Protein AF-A0A382XQP8-F1 (afdb_monomer_lite)

Organism: NCBI:txid408172

Sequence (75 aa):
MIDKSARLVVSFFLASAGLWLLVAAALAYVVAAKSTDPTFLGSCEFLTYGKVKAAQTNAFVYGWASNAVFAVSIW

Foldseek 3Di:
DPPPVLVVLLVVLQVQLVVLVVVLVVLVVLLVVCVVPVPVPPPDPCNPSVNSVVVSVCSNVVRNVVSNVVSVVSD

Secondary structure (DSSP, 8-state):
---HHHHHHHHHHHHHHHHHHHHHHHHHHHHHHHHH-TTTTTT-GGG-HHHHHHHHHHIIIIIIIHHHHHHHHH-

pLDDT: mean 78.99, std 11.21, range [48.41, 91.75]

Structure (mmCIF, N/CA/C/O backbone):
data_AF-A0A382XQP8-F1
#
_entry.id   AF-A0A382XQP8-F1
#
loop_
_atom_site.group_PDB
_atom_site.id
_atom_site.type_symbol
_atom_site.label_atom_id
_atom_site.label_alt_id
_atom_site.label_comp_id
_atom_site.label_asym_id
_atom_site.label_entity_id
_atom_site.label_seq_id
_atom_site.pdbx_PDB_ins_code
_atom_site.Cartn_x
_atom_site.Cartn_y
_atom_site.Cartn_z
_atom_site.occupancy
_atom_site.B_iso_or_equiv
_atom_site.auth_seq_id
_atom_site.auth_comp_id
_atom_site.auth_asym_id
_atom_site.auth_atom_id
_atom_site.pdbx_PDB_model_num
ATOM 1 N N . MET A 1 1 ? 19.386 -8.302 -28.600 1.00 48.41 1 MET A N 1
ATOM 2 C CA . MET A 1 1 ? 19.254 -9.315 -27.534 1.00 48.41 1 MET A CA 1
ATOM 3 C C . MET A 1 1 ? 18.799 -8.560 -26.304 1.00 48.41 1 MET A C 1
ATOM 5 O O . MET A 1 1 ? 19.560 -7.734 -25.838 1.00 48.41 1 MET A O 1
ATOM 9 N N . ILE A 1 2 ? 17.545 -8.718 -25.874 1.00 55.34 2 ILE A N 1
ATOM 10 C CA . ILE A 1 2 ? 17.085 -8.085 -24.632 1.00 55.34 2 ILE A CA 1
ATOM 11 C C . ILE A 1 2 ? 17.872 -8.738 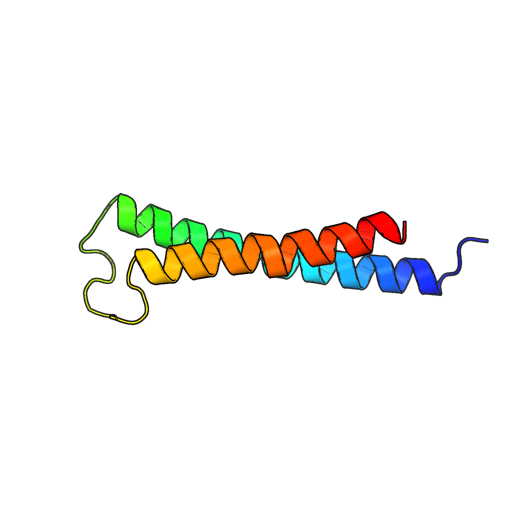-23.490 1.00 55.34 2 ILE A C 1
ATOM 13 O O . ILE A 1 2 ? 17.852 -9.964 -23.342 1.00 55.34 2 ILE A O 1
ATOM 17 N N . ASP A 1 3 ? 18.667 -7.948 -22.775 1.00 60.41 3 ASP A N 1
ATOM 18 C CA . ASP A 1 3 ? 19.542 -8.440 -21.720 1.00 60.41 3 ASP A CA 1
ATOM 19 C C . ASP A 1 3 ? 18.732 -9.236 -20.693 1.00 60.41 3 ASP A C 1
ATOM 21 O O . ASP A 1 3 ? 17.773 -8.741 -20.096 1.00 60.41 3 ASP A O 1
ATOM 25 N N . LYS A 1 4 ? 19.129 -10.493 -20.468 1.00 63.53 4 LYS A N 1
ATOM 26 C CA . LYS A 1 4 ? 18.543 -11.390 -19.454 1.00 63.53 4 LYS A CA 1
ATOM 27 C C . LYS A 1 4 ? 18.424 -10.694 -18.087 1.00 63.53 4 LYS A C 1
ATOM 29 O O . LYS A 1 4 ? 17.477 -10.946 -17.345 1.00 63.53 4 LYS A O 1
ATOM 34 N N . SER A 1 5 ? 19.359 -9.786 -17.808 1.00 68.19 5 SER A N 1
ATOM 35 C CA . SER A 1 5 ? 19.437 -8.940 -16.618 1.00 68.19 5 SER A CA 1
ATOM 36 C C . SER A 1 5 ? 18.266 -7.956 -16.493 1.00 68.19 5 SER A C 1
ATOM 38 O O . SER A 1 5 ? 17.693 -7.845 -15.412 1.00 68.19 5 SER A O 1
ATOM 40 N N . ALA A 1 6 ? 17.842 -7.300 -17.581 1.00 70.38 6 ALA A N 1
ATOM 41 C CA . ALA A 1 6 ? 16.734 -6.338 -17.556 1.00 70.38 6 ALA A CA 1
ATOM 42 C C . ALA A 1 6 ? 15.399 -7.027 -17.234 1.00 70.38 6 ALA A C 1
ATOM 44 O O . ALA A 1 6 ? 14.616 -6.546 -16.417 1.00 70.38 6 ALA A O 1
ATOM 45 N N . ARG A 1 7 ? 15.176 -8.227 -17.785 1.00 74.81 7 ARG A N 1
ATOM 46 C CA . ARG A 1 7 ? 13.966 -9.021 -17.517 1.00 74.81 7 ARG A CA 1
ATOM 47 C C . ARG A 1 7 ? 13.854 -9.458 -16.053 1.00 74.81 7 ARG A C 1
ATOM 49 O O . ARG A 1 7 ? 12.747 -9.550 -15.524 1.00 74.81 7 ARG A O 1
ATOM 56 N N . LEU A 1 8 ? 14.988 -9.727 -15.409 1.00 78.56 8 LEU A N 1
ATOM 57 C CA . LEU A 1 8 ? 15.054 -10.122 -14.001 1.00 78.56 8 LEU A CA 1
ATOM 58 C C . LEU A 1 8 ? 14.728 -8.930 -13.088 1.00 78.56 8 LEU A C 1
ATOM 60 O O . LEU A 1 8 ? 13.912 -9.066 -12.177 1.00 78.56 8 LEU A O 1
ATOM 64 N N . VAL A 1 9 ? 15.265 -7.746 -13.403 1.00 81.88 9 VAL A N 1
ATOM 65 C CA . VAL A 1 9 ? 14.949 -6.490 -12.700 1.00 81.88 9 VAL A CA 1
ATOM 66 C C . VAL A 1 9 ? 13.465 -6.133 -12.835 1.00 81.88 9 VAL A C 1
ATOM 68 O O . VAL A 1 9 ? 12.804 -5.913 -11.822 1.00 81.88 9 VAL A O 1
ATOM 71 N N . VAL A 1 10 ? 12.905 -6.157 -14.051 1.00 82.88 10 VAL A N 1
ATOM 72 C CA . VAL A 1 10 ? 11.474 -5.872 -14.282 1.00 82.88 10 VAL A CA 1
ATOM 73 C C . VA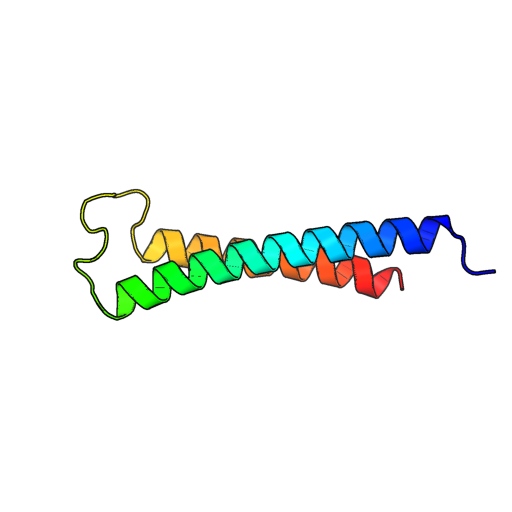L A 1 10 ? 10.583 -6.851 -13.514 1.00 82.88 10 VAL A C 1
ATOM 75 O O . VAL A 1 10 ? 9.617 -6.438 -12.877 1.00 82.88 10 VAL A O 1
ATOM 78 N N . SER A 1 11 ? 10.929 -8.142 -13.512 1.00 81.75 11 SER A N 1
ATOM 79 C CA . SER A 1 11 ? 10.154 -9.171 -12.803 1.00 81.75 11 SER A CA 1
ATOM 80 C C . SER A 1 11 ? 10.193 -8.985 -11.281 1.00 81.75 11 SER A C 1
ATOM 82 O O . SER A 1 11 ? 9.180 -9.197 -10.619 1.00 81.75 11 SER A O 1
ATOM 84 N N . PHE A 1 12 ? 11.326 -8.544 -10.721 1.00 85.25 12 PHE A N 1
ATOM 85 C CA . PHE A 1 12 ? 11.444 -8.219 -9.297 1.00 85.25 12 PHE A CA 1
ATOM 86 C C . PHE A 1 12 ? 10.578 -7.011 -8.911 1.00 85.25 12 PHE A C 1
ATOM 88 O O . PHE A 1 12 ? 9.814 -7.085 -7.946 1.00 85.25 12 PHE A O 1
ATOM 95 N N . PHE A 1 13 ? 10.640 -5.922 -9.687 1.00 84.25 13 PHE A N 1
ATOM 96 C CA . PHE A 1 13 ? 9.804 -4.739 -9.450 1.00 84.25 13 PHE A CA 1
ATOM 97 C C . PHE A 1 13 ? 8.314 -5.048 -9.603 1.00 84.25 13 PHE A C 1
ATOM 99 O O . PHE A 1 13 ? 7.513 -4.591 -8.789 1.00 84.25 13 PHE A O 1
ATOM 106 N N . LEU A 1 14 ? 7.940 -5.873 -10.584 1.00 84.44 14 LEU A N 1
ATOM 107 C CA . LEU A 1 14 ? 6.551 -6.273 -10.797 1.00 84.44 14 LEU A CA 1
ATOM 108 C C . LEU A 1 14 ? 6.030 -7.180 -9.669 1.00 84.44 14 LEU A C 1
ATOM 110 O O . LEU A 1 14 ? 4.907 -6.989 -9.204 1.00 84.44 14 LEU A O 1
ATOM 114 N N . ALA A 1 15 ? 6.843 -8.122 -9.180 1.00 87.88 15 ALA A N 1
ATOM 115 C CA . ALA A 1 15 ? 6.493 -8.953 -8.026 1.00 87.88 15 ALA A CA 1
ATOM 116 C C . ALA A 1 15 ? 6.347 -8.116 -6.743 1.00 87.88 15 ALA A C 1
ATOM 118 O O . ALA A 1 15 ? 5.385 -8.293 -5.993 1.00 87.88 15 ALA A O 1
ATOM 119 N N . SER A 1 16 ? 7.259 -7.165 -6.519 1.00 88.12 16 SER A N 1
ATOM 120 C CA . SER A 1 16 ? 7.189 -6.216 -5.402 1.00 88.12 16 SER A CA 1
ATOM 121 C C . SER A 1 16 ? 5.945 -5.325 -5.491 1.00 88.12 16 SER A C 1
ATOM 123 O O . SER A 1 16 ? 5.217 -5.183 -4.508 1.00 88.12 16 SER A O 1
ATOM 125 N N . ALA A 1 17 ? 5.630 -4.796 -6.679 1.00 87.25 17 ALA A N 1
ATOM 126 C CA . ALA A 1 17 ? 4.396 -4.053 -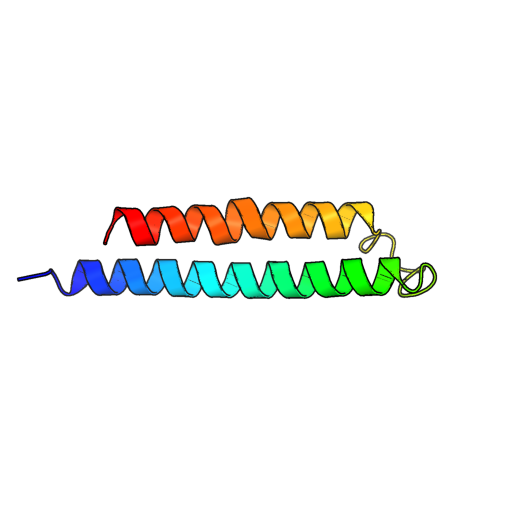6.916 1.00 87.25 17 ALA A CA 1
ATOM 127 C C . ALA A 1 17 ? 3.170 -4.916 -6.577 1.00 87.25 17 ALA A C 1
ATOM 129 O O . ALA A 1 17 ? 2.298 -4.474 -5.831 1.00 87.25 17 ALA A O 1
ATOM 130 N N . GLY A 1 18 ? 3.127 -6.167 -7.046 1.00 88.69 18 GLY A N 1
ATOM 131 C CA . GLY A 1 18 ? 2.060 -7.116 -6.722 1.00 88.69 18 GLY A CA 1
ATOM 132 C C . GLY A 1 18 ? 1.893 -7.355 -5.217 1.00 88.69 18 GLY A C 1
ATOM 133 O O . GLY A 1 18 ? 0.771 -7.318 -4.716 1.00 88.69 18 GLY A O 1
ATOM 134 N N . LEU A 1 19 ? 2.991 -7.523 -4.473 1.00 91.75 19 LEU A N 1
ATOM 135 C CA . LEU A 1 19 ? 2.952 -7.656 -3.011 1.00 91.75 19 LEU A CA 1
ATOM 136 C C . LEU A 1 19 ? 2.352 -6.417 -2.338 1.00 91.75 19 LEU A C 1
ATOM 138 O O . LEU A 1 19 ? 1.461 -6.545 -1.497 1.00 91.75 19 LEU A O 1
ATOM 142 N N . TRP A 1 20 ? 2.781 -5.218 -2.734 1.00 88.19 20 TRP A N 1
ATOM 143 C CA . TRP A 1 20 ? 2.220 -3.972 -2.205 1.00 88.19 20 TRP A CA 1
ATOM 144 C C . TRP A 1 20 ? 0.746 -3.778 -2.576 1.00 88.19 20 TRP A C 1
ATOM 146 O O . TRP A 1 20 ? -0.020 -3.255 -1.763 1.00 88.19 20 TRP A O 1
ATOM 156 N N . LEU A 1 21 ? 0.322 -4.252 -3.751 1.00 89.62 21 LEU A N 1
ATOM 157 C CA . LEU A 1 21 ? -1.085 -4.262 -4.153 1.00 89.62 21 LEU A CA 1
ATOM 158 C C . LEU A 1 21 ? -1.916 -5.165 -3.235 1.00 89.62 21 LEU A C 1
ATOM 160 O O . LEU A 1 21 ? -2.987 -4.755 -2.792 1.00 89.62 21 LEU A O 1
ATOM 164 N N . LEU A 1 22 ? -1.418 -6.362 -2.908 1.00 91.69 22 LEU A N 1
ATOM 165 C CA . LEU A 1 22 ? -2.091 -7.278 -1.982 1.00 91.69 22 LEU A CA 1
ATOM 166 C C . LEU A 1 22 ? -2.209 -6.673 -0.579 1.00 91.69 22 LEU A C 1
ATOM 168 O O . LEU A 1 22 ? -3.270 -6.761 0.037 1.00 91.69 22 LEU A O 1
ATOM 172 N N . VAL A 1 23 ? -1.156 -6.007 -0.094 1.00 90.50 23 VAL A N 1
ATOM 173 C CA . VAL A 1 23 ? -1.180 -5.295 1.194 1.00 90.50 23 VAL A CA 1
ATOM 174 C C . VAL A 1 23 ? -2.216 -4.167 1.175 1.00 90.50 23 VAL A C 1
ATOM 176 O O . VAL A 1 23 ? -3.036 -4.070 2.090 1.00 90.50 23 VAL A O 1
ATOM 179 N N . ALA A 1 24 ? -2.236 -3.344 0.123 1.00 89.69 24 ALA A N 1
ATOM 180 C CA . ALA A 1 24 ? -3.223 -2.277 -0.034 1.00 89.69 24 ALA A CA 1
ATOM 181 C C . ALA A 1 24 ? -4.660 -2.822 -0.128 1.00 89.69 24 ALA A C 1
ATOM 183 O O . ALA A 1 24 ? -5.564 -2.254 0.483 1.00 89.69 24 ALA A O 1
ATOM 184 N N . ALA A 1 25 ? -4.872 -3.937 -0.833 1.00 89.69 25 ALA A N 1
ATOM 185 C CA . ALA A 1 25 ? -6.171 -4.598 -0.945 1.00 89.69 25 ALA A CA 1
ATOM 186 C C . ALA A 1 25 ? -6.648 -5.173 0.399 1.00 89.69 25 ALA A C 1
ATOM 188 O O . ALA A 1 25 ? -7.810 -4.997 0.763 1.00 89.69 25 ALA A O 1
ATOM 189 N N . ALA A 1 26 ? -5.754 -5.793 1.175 1.00 88.81 26 ALA A N 1
ATOM 190 C CA . ALA A 1 26 ? -6.071 -6.281 2.516 1.00 88.81 26 ALA A CA 1
ATOM 191 C C . ALA A 1 26 ? -6.461 -5.127 3.456 1.00 88.81 26 ALA A C 1
ATOM 193 O O . ALA A 1 26 ? -7.473 -5.207 4.153 1.00 88.81 26 ALA A O 1
ATOM 194 N N . LEU A 1 27 ? -5.713 -4.018 3.430 1.00 86.12 27 LEU A N 1
ATOM 195 C CA . LEU A 1 27 ? -6.058 -2.810 4.185 1.00 86.12 27 LEU A CA 1
ATOM 196 C C . LEU A 1 27 ? -7.402 -2.220 3.724 1.00 86.12 27 LEU A C 1
ATOM 198 O O . LEU A 1 27 ? -8.213 -1.833 4.562 1.00 86.12 27 LEU A O 1
ATOM 202 N N . ALA A 1 28 ? -7.673 -2.194 2.416 1.00 85.81 28 ALA A N 1
ATOM 203 C CA . ALA A 1 28 ? -8.943 -1.719 1.864 1.00 85.81 28 ALA A CA 1
ATOM 204 C C . ALA A 1 28 ? -10.125 -2.584 2.320 1.00 85.81 28 ALA A C 1
ATOM 206 O O . ALA A 1 28 ? -11.178 -2.049 2.662 1.00 85.81 28 ALA A O 1
ATOM 207 N N . TYR A 1 29 ? -9.938 -3.903 2.400 1.00 85.50 29 TYR A N 1
ATOM 208 C CA . TYR A 1 29 ? -10.940 -4.816 2.944 1.00 85.50 29 TYR A CA 1
ATOM 209 C C . TYR A 1 29 ? -11.248 -4.508 4.416 1.00 85.50 29 TYR A C 1
ATOM 211 O O . TYR A 1 29 ? -12.413 -4.433 4.801 1.00 85.50 29 TYR A O 1
ATOM 219 N N . VAL A 1 30 ? -10.222 -4.243 5.232 1.00 82.62 30 VAL A N 1
ATOM 220 C CA . VAL A 1 30 ? -10.402 -3.843 6.641 1.00 82.62 30 VAL A CA 1
ATOM 221 C C . VAL A 1 30 ? -11.152 -2.509 6.756 1.00 82.62 30 VAL A C 1
ATOM 223 O O . VAL A 1 30 ? -12.023 -2.365 7.614 1.00 82.62 30 VAL A O 1
ATOM 226 N N . VAL A 1 31 ? -10.846 -1.539 5.889 1.00 82.88 31 VAL A N 1
ATOM 227 C CA . VAL A 1 31 ? -11.559 -0.250 5.815 1.00 82.88 31 VAL A CA 1
ATOM 228 C C . VAL A 1 31 ? -13.027 -0.461 5.438 1.00 82.88 31 VAL A C 1
ATOM 230 O O . VAL A 1 31 ? -13.902 0.108 6.089 1.00 82.88 31 VAL A O 1
ATOM 233 N N . ALA A 1 32 ? -13.307 -1.299 4.437 1.00 83.19 32 ALA A N 1
ATOM 234 C CA . ALA A 1 32 ? -14.665 -1.613 4.001 1.00 83.19 32 ALA A CA 1
ATOM 235 C C . ALA A 1 32 ? -15.472 -2.307 5.110 1.00 83.19 32 ALA A C 1
ATOM 237 O O . ALA A 1 32 ? -16.569 -1.859 5.430 1.00 83.19 32 ALA A O 1
ATOM 238 N N . ALA A 1 33 ? -14.892 -3.316 5.769 1.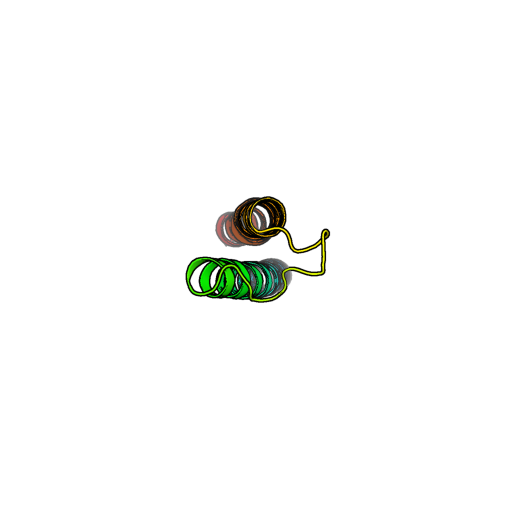00 80.75 33 ALA A N 1
ATOM 239 C CA . ALA A 1 33 ? -15.518 -4.010 6.895 1.00 80.75 33 ALA A CA 1
ATOM 240 C C . ALA A 1 33 ? -15.877 -3.046 8.042 1.00 80.75 33 ALA A C 1
ATOM 242 O O . ALA A 1 33 ? -16.977 -3.112 8.586 1.00 80.75 33 ALA A O 1
ATOM 243 N N . LYS A 1 34 ? -14.993 -2.088 8.358 1.00 72.75 34 LYS A N 1
ATOM 244 C CA . LYS A 1 34 ? -15.262 -1.034 9.355 1.00 72.75 34 LYS A CA 1
ATOM 245 C C . LYS A 1 34 ? -16.315 -0.016 8.918 1.00 72.75 34 LYS A C 1
ATOM 247 O O . LYS A 1 34 ? -16.946 0.597 9.773 1.00 72.75 34 LYS A O 1
ATOM 252 N N . SER A 1 35 ? -16.484 0.200 7.614 1.00 72.62 35 SER A N 1
ATOM 253 C CA . SER A 1 35 ? -17.530 1.082 7.092 1.00 72.62 35 SER A CA 1
ATOM 254 C C . SER A 1 35 ? -18.918 0.445 7.176 1.00 72.62 35 SER A C 1
ATOM 256 O O . SER A 1 35 ? -19.901 1.179 7.228 1.00 72.62 35 SER A O 1
ATOM 258 N N . THR A 1 36 ? -18.999 -0.889 7.159 1.00 79.75 36 THR A N 1
ATOM 259 C CA . THR A 1 36 ? -20.254 -1.638 7.309 1.00 79.75 36 THR A CA 1
ATOM 260 C C . THR A 1 36 ? -20.622 -1.836 8.779 1.00 79.75 36 THR A C 1
ATOM 262 O O . THR A 1 36 ? -21.779 -1.628 9.128 1.00 79.75 36 THR A O 1
ATOM 265 N N . ASP A 1 37 ? -19.648 -2.147 9.641 1.00 71.25 37 ASP A N 1
ATOM 266 C CA . ASP A 1 37 ? -19.849 -2.282 11.088 1.00 71.25 37 ASP A CA 1
ATOM 267 C C . ASP A 1 37 ? -18.843 -1.419 11.876 1.00 71.25 37 ASP A C 1
ATOM 269 O O . ASP A 1 37 ? -17.682 -1.809 12.055 1.00 71.25 37 ASP A O 1
ATOM 273 N N . PRO A 1 38 ? -19.257 -0.249 12.403 1.00 64.12 38 PRO A N 1
ATOM 274 C CA . PRO A 1 38 ? -18.365 0.649 13.142 1.00 64.12 38 PRO A CA 1
ATOM 275 C C . PRO A 1 38 ? -17.894 0.076 14.492 1.00 64.12 38 PRO A C 1
ATOM 277 O O . PRO A 1 38 ? -16.930 0.579 15.071 1.00 64.12 38 PRO A O 1
ATOM 280 N N . THR A 1 39 ? -18.531 -0.988 14.990 1.00 66.75 39 THR A N 1
ATOM 281 C CA . THR A 1 39 ? -18.142 -1.728 16.205 1.00 66.75 39 THR A CA 1
ATOM 282 C C . THR A 1 39 ? -17.090 -2.813 15.936 1.00 66.75 39 THR A C 1
ATOM 284 O O . THR A 1 39 ? -16.431 -3.278 16.872 1.00 66.75 39 THR A O 1
ATOM 287 N N . PHE A 1 40 ? -16.865 -3.193 14.671 1.00 58.91 40 PHE A N 1
ATOM 288 C CA . PHE A 1 40 ? -15.881 -4.203 14.285 1.00 58.91 40 PHE A CA 1
ATOM 289 C C . PHE A 1 40 ? -14.457 -3.662 14.535 1.00 58.91 40 PHE A C 1
ATOM 291 O O . PHE A 1 40 ? -14.031 -2.664 13.942 1.00 58.91 40 PHE A O 1
ATOM 298 N N . LEU A 1 41 ? -13.702 -4.295 15.448 1.00 55.84 41 LEU A N 1
ATOM 299 C CA . LEU A 1 41 ? -12.370 -3.856 15.919 1.00 55.84 41 LEU A CA 1
ATOM 300 C C . LEU A 1 41 ? -12.359 -2.483 16.634 1.00 55.84 41 LEU A C 1
ATOM 302 O O . LEU A 1 41 ? -11.426 -1.698 16.440 1.00 55.84 41 LEU A O 1
ATOM 306 N N . GLY A 1 42 ? -13.384 -2.166 17.435 1.00 55.34 42 GLY A N 1
ATOM 307 C CA . GLY A 1 42 ? -13.462 -0.918 18.217 1.00 55.34 42 GLY A CA 1
ATOM 308 C C . GLY A 1 42 ? -12.440 -0.784 19.361 1.00 55.34 42 GLY A C 1
ATOM 309 O O . GLY A 1 42 ? -12.182 0.324 19.816 1.00 55.34 42 GLY A O 1
ATOM 310 N N . SER A 1 43 ? -11.815 -1.883 19.802 1.00 58.91 43 SER A N 1
ATOM 311 C CA . SER A 1 43 ? -10.894 -1.899 20.958 1.00 58.91 43 SER A CA 1
ATOM 312 C C . SER A 1 43 ? -9.409 -1.709 20.615 1.00 58.91 43 SER A C 1
ATOM 314 O O . SER A 1 43 ? -8.583 -1.651 21.521 1.00 58.91 43 SER A O 1
ATOM 316 N N . CYS A 1 44 ? -9.038 -1.613 19.333 1.00 57.84 44 CYS A N 1
ATOM 317 C CA . CYS A 1 44 ? -7.648 -1.404 18.914 1.00 57.84 44 CYS A CA 1
ATOM 318 C C . CYS A 1 44 ? -7.463 -0.006 18.317 1.00 57.84 44 CYS A C 1
ATOM 320 O O . CYS A 1 44 ? -7.718 0.214 17.134 1.00 57.84 44 CYS A O 1
ATOM 322 N N . GLU A 1 45 ? -6.939 0.920 19.120 1.00 59.22 45 GLU A N 1
ATOM 323 C CA . GLU A 1 45 ? -6.661 2.317 18.745 1.00 59.22 45 GLU A CA 1
ATOM 324 C C . GLU A 1 45 ? -5.746 2.436 17.504 1.00 59.22 45 GLU A C 1
ATOM 326 O O . GLU A 1 45 ? -5.887 3.340 16.672 1.00 59.22 45 GLU A O 1
ATOM 331 N N . PHE A 1 46 ? -4.862 1.450 17.307 1.00 59.09 46 PHE A N 1
ATOM 332 C CA . PHE A 1 46 ? -3.981 1.335 16.139 1.00 59.09 46 PHE A CA 1
ATOM 333 C C . PHE A 1 46 ? -4.721 1.062 14.816 1.00 59.09 46 PHE A C 1
ATOM 335 O O . PHE A 1 46 ? -4.235 1.465 13.760 1.00 59.09 46 PHE A O 1
ATOM 342 N N . LEU A 1 47 ? -5.901 0.431 14.861 1.00 62.09 47 LEU A N 1
ATOM 343 C CA . LEU A 1 47 ? -6.733 0.105 13.694 1.00 62.09 47 LEU A CA 1
ATOM 344 C C . LEU A 1 47 ? -7.893 1.095 13.497 1.00 62.09 47 LEU A C 1
ATOM 346 O O . LEU A 1 47 ? -8.903 0.776 12.870 1.00 62.09 47 LEU A O 1
ATOM 350 N N . THR A 1 48 ? -7.770 2.321 14.002 1.00 71.81 48 THR A N 1
ATOM 351 C CA . THR A 1 48 ? -8.768 3.366 13.745 1.00 71.81 48 THR A CA 1
ATOM 352 C C . THR A 1 48 ? -8.957 3.574 12.238 1.00 71.81 48 THR A C 1
ATOM 354 O O . THR A 1 48 ? -7.978 3.646 11.492 1.00 71.81 48 THR A O 1
ATOM 357 N N . TYR A 1 49 ? -10.212 3.705 11.788 1.00 70.88 49 TYR A N 1
ATOM 358 C CA . TYR A 1 49 ? -10.591 3.812 10.370 1.00 70.88 49 TYR A CA 1
ATOM 359 C C . TYR A 1 49 ? -9.721 4.809 9.586 1.00 70.88 49 TYR A C 1
ATOM 361 O O . TYR A 1 49 ? -9.212 4.483 8.517 1.00 70.88 49 TYR A O 1
ATOM 369 N N . GLY A 1 50 ? -9.462 5.992 10.156 1.00 75.88 50 GLY A N 1
ATOM 370 C CA . GLY A 1 50 ? -8.613 7.011 9.531 1.00 75.88 50 GLY A CA 1
ATOM 371 C C . GLY A 1 50 ? -7.162 6.568 9.308 1.00 75.88 50 GLY A C 1
ATOM 372 O O . GLY A 1 50 ? -6.597 6.843 8.252 1.00 75.88 50 GLY A O 1
ATOM 373 N N . LYS A 1 51 ? -6.566 5.832 10.258 1.00 80.94 51 LYS A N 1
ATOM 374 C CA . LYS A 1 51 ? -5.175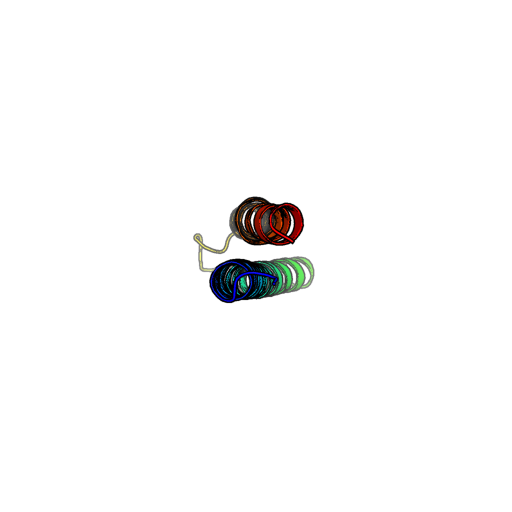 5.354 10.162 1.00 80.94 51 LYS A CA 1
ATOM 375 C C . LYS A 1 51 ? -5.051 4.217 9.155 1.00 80.94 51 LYS A C 1
ATOM 377 O O . LYS A 1 51 ? -4.133 4.234 8.342 1.00 80.94 51 LYS A O 1
ATOM 382 N N . VAL A 1 52 ? -5.998 3.276 9.162 1.00 83.50 52 VAL A N 1
ATOM 383 C CA . VAL A 1 52 ? -6.028 2.166 8.195 1.00 83.50 52 VAL A CA 1
ATOM 384 C C . VAL A 1 52 ? -6.261 2.697 6.780 1.00 83.50 52 VAL A C 1
ATOM 386 O O . VAL A 1 52 ? -5.566 2.282 5.858 1.00 83.50 52 VAL A O 1
ATOM 389 N N . LYS A 1 53 ? -7.161 3.673 6.605 1.00 82.38 53 LYS A N 1
ATOM 3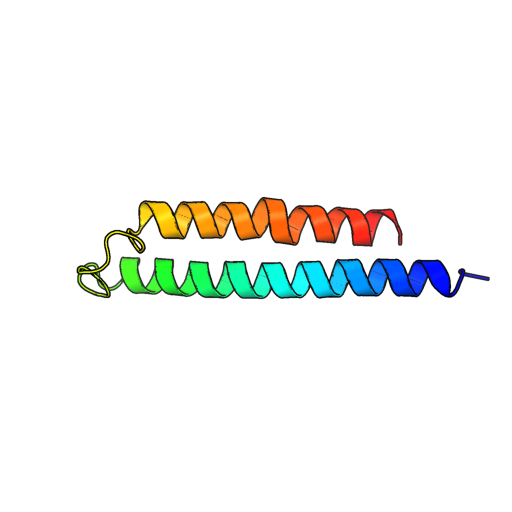90 C CA . LYS A 1 53 ? -7.395 4.330 5.312 1.00 82.38 53 LYS A CA 1
ATOM 391 C C . LYS A 1 53 ? -6.152 5.069 4.808 1.00 82.38 53 LYS A C 1
ATOM 393 O O . LYS A 1 53 ? -5.787 4.925 3.648 1.00 82.38 53 LYS A O 1
ATOM 398 N N . ALA A 1 54 ? -5.471 5.824 5.671 1.00 86.06 54 ALA A N 1
ATOM 399 C CA . ALA A 1 54 ? -4.221 6.490 5.303 1.00 86.06 54 ALA A CA 1
ATOM 400 C C . ALA A 1 54 ? -3.116 5.479 4.944 1.00 86.06 54 ALA A C 1
ATOM 402 O O . ALA A 1 54 ? -2.431 5.648 3.937 1.00 86.06 54 ALA A O 1
ATOM 403 N N . ALA A 1 55 ? -2.980 4.398 5.719 1.00 87.56 55 ALA A N 1
ATOM 404 C CA . ALA A 1 55 ? -2.034 3.321 5.437 1.00 87.56 55 ALA A CA 1
ATOM 405 C C . ALA A 1 55 ? -2.347 2.610 4.110 1.00 87.56 55 ALA A C 1
ATOM 407 O O . ALA A 1 55 ? -1.429 2.337 3.342 1.00 87.56 55 ALA A O 1
ATOM 408 N N . GLN A 1 56 ? -3.626 2.369 3.807 1.00 90.19 56 GLN A N 1
ATOM 409 C CA . GLN A 1 56 ? -4.086 1.798 2.540 1.00 90.19 56 GLN A CA 1
ATOM 410 C C . GLN A 1 56 ? -3.696 2.677 1.351 1.00 90.19 56 GLN A C 1
ATOM 412 O O . GLN A 1 56 ? -3.105 2.178 0.392 1.00 90.19 56 GLN A O 1
ATOM 417 N N . THR A 1 57 ? -3.986 3.979 1.417 1.00 88.69 57 THR A N 1
ATOM 418 C CA . THR A 1 57 ? -3.632 4.923 0.349 1.00 88.69 57 THR A CA 1
ATOM 419 C C . THR A 1 57 ? -2.118 5.034 0.184 1.00 88.69 57 THR A C 1
ATOM 421 O O . THR A 1 57 ? -1.629 4.996 -0.943 1.00 88.69 57 THR A O 1
ATOM 424 N N . ASN A 1 58 ? -1.354 5.097 1.279 1.00 91.56 58 ASN A N 1
ATOM 425 C CA . ASN A 1 58 ? 0.106 5.150 1.203 1.00 91.56 58 ASN A CA 1
ATOM 426 C C . ASN A 1 58 ? 0.703 3.861 0.624 1.00 91.56 58 ASN A C 1
ATOM 428 O O . ASN A 1 58 ? 1.581 3.937 -0.231 1.00 91.56 58 ASN A O 1
ATOM 432 N N . ALA A 1 59 ? 0.219 2.689 1.039 1.00 89.62 59 ALA A N 1
ATOM 433 C CA . ALA A 1 59 ? 0.656 1.406 0.486 1.00 89.62 59 ALA A CA 1
ATOM 434 C C . ALA A 1 59 ? 0.324 1.291 -1.012 1.00 89.62 59 ALA A C 1
ATOM 436 O O . ALA A 1 59 ? 1.135 0.793 -1.792 1.00 89.62 59 ALA A O 1
ATOM 437 N N . PHE A 1 60 ? -0.836 1.802 -1.430 1.00 87.38 60 PHE A N 1
ATOM 438 C CA . PHE A 1 60 ? -1.251 1.799 -2.830 1.00 87.38 60 PHE A CA 1
ATOM 439 C C . PHE A 1 60 ? -0.404 2.744 -3.696 1.00 87.38 60 PHE A C 1
ATOM 441 O O . PHE A 1 60 ? 0.116 2.339 -4.733 1.00 87.38 60 PHE A O 1
ATOM 448 N N . VAL A 1 61 ? -0.230 3.996 -3.271 1.00 87.88 61 VAL A N 1
ATOM 449 C CA . VAL A 1 61 ? 0.489 5.007 -4.058 1.00 87.88 61 VAL A CA 1
ATOM 450 C C . VAL A 1 61 ? 1.996 4.781 -3.981 1.00 87.88 61 VAL A C 1
ATOM 452 O O . VAL A 1 61 ? 2.652 4.592 -5.001 1.00 87.88 61 VAL A O 1
ATOM 455 N N . TYR A 1 62 ? 2.561 4.755 -2.776 1.00 86.75 62 TYR A N 1
ATOM 456 C CA . TYR A 1 62 ? 4.011 4.673 -2.620 1.00 86.75 62 TYR A CA 1
ATOM 457 C C . TYR A 1 62 ? 4.543 3.257 -2.831 1.00 86.75 62 TYR A C 1
ATOM 459 O O . TYR A 1 62 ? 5.626 3.107 -3.393 1.00 86.75 62 TYR A O 1
ATOM 467 N N . GLY A 1 63 ? 3.791 2.234 -2.420 1.00 86.94 63 GLY A N 1
ATOM 468 C CA . GLY A 1 63 ? 4.189 0.837 -2.564 1.00 86.94 63 GLY A CA 1
ATOM 469 C C . GLY A 1 63 ? 3.922 0.290 -3.962 1.00 86.94 63 GLY A C 1
ATOM 470 O O . GLY A 1 63 ? 4.850 -0.119 -4.657 1.00 86.94 63 GLY A O 1
ATOM 471 N N . TRP A 1 64 ? 2.663 0.276 -4.400 1.00 90.00 64 TRP A N 1
ATOM 472 C CA . TRP A 1 64 ? 2.319 -0.292 -5.706 1.00 90.00 64 TRP A CA 1
ATOM 473 C C . TRP A 1 64 ? 2.657 0.653 -6.865 1.00 90.00 64 TRP A C 1
ATOM 475 O O . TRP A 1 64 ? 3.425 0.259 -7.742 1.00 90.00 64 TRP A O 1
ATOM 485 N N . ALA A 1 65 ? 2.138 1.888 -6.878 1.00 87.81 65 ALA A N 1
ATOM 486 C CA . ALA A 1 65 ? 2.238 2.747 -8.063 1.00 87.81 65 ALA A CA 1
ATOM 487 C C . ALA A 1 65 ? 3.692 3.120 -8.397 1.00 87.81 65 ALA A C 1
ATOM 489 O O . ALA A 1 65 ? 4.084 3.031 -9.559 1.00 87.81 65 ALA A O 1
ATOM 490 N N . SER A 1 66 ? 4.521 3.442 -7.397 1.00 85.81 66 SER A N 1
ATOM 491 C CA . SER A 1 66 ? 5.950 3.715 -7.622 1.00 85.81 66 SER A CA 1
ATOM 492 C C . SER A 1 66 ? 6.669 2.515 -8.249 1.00 85.81 66 SER A C 1
ATOM 494 O O . SER A 1 66 ? 7.352 2.661 -9.261 1.00 85.81 66 SER A O 1
ATOM 496 N N . ASN A 1 67 ? 6.485 1.313 -7.688 1.00 84.81 67 ASN A N 1
ATOM 497 C CA . ASN A 1 67 ? 7.130 0.094 -8.190 1.00 84.81 67 ASN A CA 1
ATOM 498 C C . ASN A 1 67 ? 6.617 -0.300 -9.584 1.00 84.81 67 ASN A C 1
ATOM 500 O O . ASN A 1 67 ? 7.400 -0.757 -10.417 1.00 84.81 67 ASN A O 1
ATOM 504 N N . ALA A 1 68 ? 5.328 -0.083 -9.858 1.00 85.25 68 ALA A N 1
ATOM 505 C CA . ALA A 1 68 ? 4.738 -0.311 -11.172 1.00 85.25 68 ALA A CA 1
ATOM 506 C C . ALA A 1 68 ? 5.307 0.653 -12.227 1.00 85.25 68 ALA A C 1
ATOM 508 O O . ALA A 1 68 ? 5.665 0.211 -13.317 1.00 85.25 68 ALA A O 1
ATOM 509 N N . VAL A 1 69 ? 5.459 1.943 -11.902 1.00 87.00 69 VAL A N 1
ATOM 510 C CA . VAL A 1 69 ? 6.059 2.939 -12.809 1.00 87.00 69 VAL A CA 1
ATOM 511 C C . VAL A 1 69 ? 7.502 2.571 -13.154 1.00 87.00 69 VAL A C 1
ATOM 513 O O . VAL A 1 69 ? 7.864 2.623 -14.328 1.00 87.00 69 VAL A O 1
ATOM 516 N N . PHE A 1 70 ? 8.313 2.139 -12.182 1.00 83.69 70 PHE A N 1
ATOM 517 C CA . PHE A 1 70 ? 9.672 1.660 -12.464 1.00 83.69 70 PHE A CA 1
ATOM 518 C C . PHE A 1 70 ? 9.678 0.424 -13.367 1.00 83.69 70 PHE A C 1
ATOM 520 O O . PHE A 1 70 ? 10.444 0.383 -14.328 1.00 83.69 70 PHE A O 1
ATOM 527 N N . ALA A 1 71 ? 8.806 -0.556 -13.106 1.00 83.00 71 ALA A N 1
ATOM 528 C CA . ALA A 1 71 ? 8.705 -1.756 -13.936 1.00 83.00 71 ALA A CA 1
ATOM 529 C C . ALA A 1 71 ? 8.338 -1.426 -15.395 1.00 83.00 71 ALA A C 1
ATOM 531 O O . ALA A 1 71 ? 8.946 -1.979 -16.306 1.00 83.00 71 ALA A O 1
ATOM 532 N N . VAL A 1 72 ? 7.382 -0.512 -15.607 1.00 82.31 72 VAL A N 1
ATOM 533 C CA . VAL A 1 72 ? 6.937 -0.077 -16.944 1.00 82.31 72 VAL A CA 1
ATOM 534 C C . VAL A 1 72 ? 7.972 0.809 -17.634 1.00 82.31 72 VAL A C 1
ATOM 536 O O . VAL A 1 72 ? 8.122 0.715 -18.841 1.00 82.31 72 VAL A O 1
ATOM 539 N N . SER A 1 73 ? 8.703 1.651 -16.897 1.00 83.31 73 SER A N 1
ATOM 540 C CA . SER A 1 73 ? 9.709 2.548 -17.494 1.00 83.31 73 SER A CA 1
ATOM 541 C C . SER A 1 73 ? 10.965 1.808 -17.965 1.00 83.31 73 SER A C 1
ATOM 543 O O . SER A 1 73 ? 11.693 2.320 -18.809 1.00 83.31 73 SER A O 1
ATOM 545 N N . ILE A 1 74 ? 11.253 0.642 -17.374 1.00 80.12 74 ILE A N 1
ATOM 546 C CA . ILE A 1 74 ? 12.389 -0.218 -17.744 1.00 80.12 74 ILE A CA 1
ATOM 547 C C . ILE A 1 74 ? 12.028 -1.163 -18.906 1.00 80.12 74 ILE A C 1
ATOM 549 O O . ILE A 1 74 ? 12.935 -1.660 -19.577 1.00 80.12 74 ILE A O 1
ATOM 553 N N . TRP A 1 75 ? 10.737 -1.442 -19.111 1.00 70.06 75 TRP A N 1
ATOM 554 C CA . TRP A 1 75 ? 10.232 -2.316 -20.173 1.00 70.06 75 TRP A CA 1
ATOM 555 C C . TRP A 1 75 ? 10.222 -1.612 -21.532 1.00 70.06 75 TRP A C 1
ATOM 557 O O . TRP A 1 75 ? 10.701 -2.250 -22.499 1.00 70.06 75 TRP A O 1
#

InterPro domains:
  IPR036927 Cytochrome c oxidase-like, subunit I superfamily [G3DSA:1.20.210.10] (3-75)
  IPR036927 Cytochrome c oxidase-like, subunit I superfamily [SSF81442] (8-75)

Radius of gyration: 16.46 Å; chains: 1; bounding box: 40×18×48 Å